Protein AF-I4EE56-F1 (afdb_monomer)

InterPro domains:
  IPR005175 PPC domain [PF03479] (11-66)
  IPR005175 PPC domain [PS51742] (6-69)
  IPR005175 PPC domain [cd11378] (11-69)

Sequence (69 aa):
MKSALLNAGGRTYAVVFDIGDEFIAGLTGFAKEHNLAASHFTAIGSFRDARLAYFQVEKKEFKPIPIDE

Nearest PDB structures (foldseek):
  3sr3-assembly1_A  TM=4.322E-01  e=9.522E+00  Bacillus 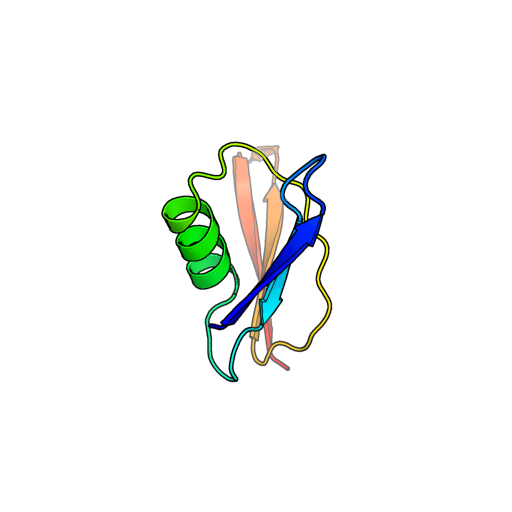anthracis str. Ames
  4uoi-assembly2_D  TM=3.050E-01  e=5.165E+00  Hepatitis C virus (isolate H77)
  4uoi-assembly4_B-3  TM=2.911E-01  e=4.212E+00  Hepatitis C virus (isolate H77)
  4uoi-assembly4_F  TM=2.220E-01  e=2.801E+00  Hepatitis C virus (isolate H77)

Secondary structure (DSSP, 8-state):
-EEEE--TTTT-EEEEPPTT--HHHHHHHHHHHTT-SS---------SEEEEEEEETTTTEEEEEEEE-

Solvent-accessible surface area (backbone atoms only — not comparable to full-atom values): 4715 Å² total; per-residue (Å²): 117,52,75,50,82,77,47,87,96,54,87,37,70,53,77,49,78,50,96,87,60,59,65,67,64,50,53,52,50,51,32,60,76,69,70,56,88,78,84,86,86,86,88,87,88,87,64,64,60,48,79,47,66,51,75,38,75,94,75,74,41,68,49,77,43,81,46,81,104

Organism: NCBI:txid1129897

Structure (mmCIF, N/CA/C/O backbone):
data_AF-I4EE56-F1
#
_entry.id   AF-I4EE56-F1
#
loop_
_atom_site.group_PDB
_atom_site.id
_atom_site.type_symbol
_atom_site.label_atom_id
_atom_site.label_alt_id
_atom_site.label_comp_id
_atom_site.label_asym_id
_atom_site.label_entity_id
_atom_site.label_seq_id
_atom_site.pdbx_PDB_ins_code
_atom_site.Cartn_x
_atom_site.Cartn_y
_atom_site.Cartn_z
_atom_site.occupancy
_atom_site.B_iso_or_equiv
_atom_site.auth_seq_id
_atom_site.auth_comp_id
_atom_site.auth_asym_id
_atom_site.auth_atom_id
_atom_site.pdbx_PDB_model_num
ATOM 1 N N . MET A 1 1 ? 4.063 -6.579 -13.826 1.00 63.53 1 MET A N 1
ATOM 2 C CA . MET A 1 1 ? 4.979 -5.804 -12.938 1.00 63.53 1 MET A CA 1
ATOM 3 C C . MET A 1 1 ? 6.343 -5.539 -13.5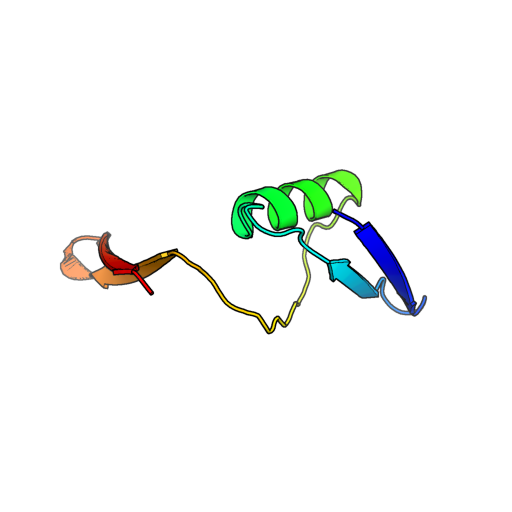74 1.00 63.53 1 MET A C 1
ATOM 5 O O . MET A 1 1 ? 7.048 -6.470 -13.953 1.00 63.53 1 MET A O 1
ATOM 9 N N . LYS A 1 2 ? 6.730 -4.260 -13.660 1.00 77.88 2 LYS A N 1
ATOM 10 C CA . LYS A 1 2 ? 8.065 -3.804 -14.097 1.00 77.88 2 LYS A CA 1
ATOM 11 C C . LYS A 1 2 ? 8.623 -2.774 -13.107 1.00 77.88 2 LYS A C 1
ATOM 13 O O . LYS A 1 2 ? 7.839 -2.012 -12.540 1.00 77.88 2 LYS A O 1
ATOM 18 N N . SER A 1 3 ? 9.950 -2.709 -12.938 1.00 79.00 3 SER A N 1
ATOM 19 C CA . SER A 1 3 ? 10.594 -1.719 -12.058 1.00 79.00 3 SER A CA 1
ATOM 20 C C . SER A 1 3 ? 11.968 -1.221 -12.521 1.00 79.00 3 SER A C 1
ATOM 22 O O . SER A 1 3 ? 12.687 -1.957 -13.193 1.00 79.00 3 SER A O 1
ATOM 24 N N . ALA A 1 4 ? 12.364 -0.010 -12.108 1.00 83.56 4 ALA A N 1
ATOM 25 C CA . ALA A 1 4 ? 13.682 0.581 -12.398 1.00 83.56 4 ALA A CA 1
ATOM 26 C C . ALA A 1 4 ? 14.263 1.366 -11.202 1.00 83.56 4 ALA A C 1
ATOM 28 O O . ALA A 1 4 ? 13.501 2.020 -10.496 1.00 83.56 4 ALA A O 1
ATOM 29 N N . LEU A 1 5 ? 15.592 1.332 -11.000 1.00 78.75 5 LEU A N 1
ATOM 30 C CA . LEU A 1 5 ? 16.323 2.036 -9.926 1.00 78.75 5 LEU A CA 1
ATOM 31 C C . LEU A 1 5 ? 16.703 3.474 -10.336 1.00 78.75 5 LEU A C 1
ATOM 33 O O . LEU A 1 5 ? 17.300 3.669 -11.390 1.00 78.75 5 LEU A O 1
ATOM 37 N N . LEU A 1 6 ? 16.415 4.464 -9.482 1.00 78.62 6 LEU A N 1
ATOM 38 C CA . LEU A 1 6 ? 16.541 5.899 -9.792 1.00 78.62 6 LEU A CA 1
ATOM 39 C C . LEU A 1 6 ? 17.649 6.648 -9.015 1.00 78.62 6 LEU A C 1
ATOM 41 O O . LEU A 1 6 ? 18.038 7.735 -9.431 1.00 78.62 6 LEU A O 1
ATOM 45 N N . ASN A 1 7 ? 18.162 6.120 -7.892 1.00 73.12 7 ASN A N 1
ATOM 46 C CA . ASN A 1 7 ? 19.242 6.749 -7.104 1.00 73.12 7 ASN A CA 1
ATOM 47 C C . ASN A 1 7 ? 20.004 5.706 -6.251 1.00 73.12 7 ASN A C 1
ATOM 49 O O . ASN A 1 7 ? 19.426 4.693 -5.857 1.00 73.12 7 ASN A O 1
ATOM 53 N N . ALA A 1 8 ? 21.292 5.951 -5.970 1.00 62.38 8 ALA A N 1
ATOM 54 C CA . ALA A 1 8 ? 22.191 5.064 -5.221 1.00 62.38 8 ALA A CA 1
ATOM 55 C C . ALA A 1 8 ? 22.479 5.503 -3.764 1.00 62.38 8 ALA A C 1
ATOM 57 O O . ALA A 1 8 ? 22.986 4.697 -2.990 1.00 62.38 8 ALA A O 1
ATOM 58 N N . GLY A 1 9 ? 22.135 6.738 -3.364 1.00 66.62 9 GLY A N 1
ATOM 59 C CA . GLY A 1 9 ? 22.205 7.208 -1.964 1.00 66.62 9 GLY A CA 1
ATOM 60 C C . GLY A 1 9 ? 21.062 6.678 -1.083 1.00 66.62 9 GLY A C 1
ATOM 61 O O . GLY A 1 9 ? 21.153 6.669 0.140 1.00 66.62 9 GLY A O 1
ATOM 62 N N . GLY A 1 10 ? 20.013 6.176 -1.735 1.00 70.50 10 GLY A N 1
ATOM 63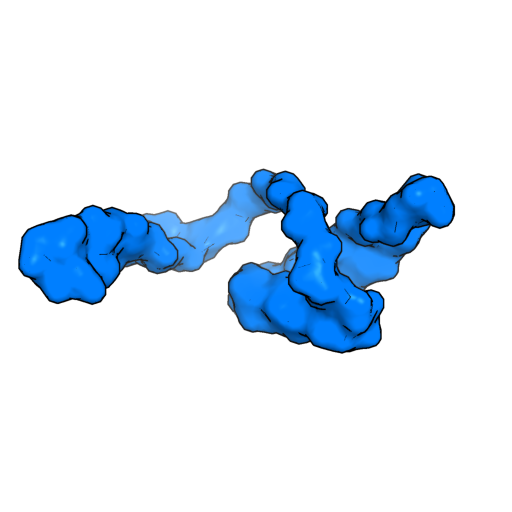 C CA . GLY A 1 10 ? 18.929 5.355 -1.211 1.00 70.50 10 GLY A CA 1
ATOM 64 C C . GLY A 1 10 ? 18.211 4.726 -2.406 1.00 70.50 10 GLY A C 1
ATOM 65 O O . GLY A 1 10 ? 17.973 5.412 -3.403 1.00 70.50 10 GLY A O 1
ATOM 66 N N . ARG A 1 11 ? 17.912 3.420 -2.358 1.00 81.56 11 ARG A N 1
ATOM 67 C CA . ARG A 1 11 ? 17.318 2.716 -3.506 1.00 81.56 11 ARG A CA 1
ATOM 68 C C . ARG A 1 11 ? 15.903 3.230 -3.756 1.00 81.56 11 ARG A C 1
ATOM 70 O O . ARG A 1 11 ? 14.997 2.941 -2.984 1.00 81.56 11 ARG A O 1
ATOM 77 N N . THR A 1 12 ? 15.732 3.987 -4.832 1.00 90.75 12 THR A N 1
ATOM 78 C CA . THR A 1 12 ? 14.426 4.507 -5.256 1.00 90.75 12 THR A CA 1
ATOM 79 C C . THR A 1 12 ? 13.966 3.747 -6.483 1.00 90.75 12 THR A C 1
ATOM 81 O O . THR A 1 12 ? 14.741 3.626 -7.427 1.00 90.75 12 THR A O 1
ATOM 84 N N . TYR A 1 13 ? 12.727 3.260 -6.485 1.00 91.94 13 TYR A N 1
ATOM 85 C CA . TYR A 1 13 ? 12.181 2.485 -7.593 1.00 91.94 13 TYR A CA 1
ATOM 86 C C . TYR A 1 13 ? 10.958 3.161 -8.200 1.00 91.94 13 TYR A C 1
ATOM 88 O O . TYR A 1 13 ? 10.107 3.665 -7.471 1.00 91.94 13 TYR A O 1
ATOM 96 N N . ALA A 1 14 ? 10.840 3.112 -9.524 1.00 95.69 14 ALA A N 1
ATOM 97 C CA . ALA A 1 14 ? 9.540 3.222 -10.179 1.00 95.69 14 ALA A CA 1
ATOM 98 C C . ALA A 1 14 ? 8.952 1.813 -10.288 1.00 95.69 14 ALA A C 1
ATOM 100 O O . ALA A 1 14 ? 9.644 0.929 -10.786 1.00 95.69 14 ALA A O 1
ATOM 101 N N . VAL A 1 15 ? 7.716 1.599 -9.834 1.00 96.12 15 VAL A N 1
ATOM 102 C CA . VAL A 1 15 ? 7.002 0.315 -9.938 1.00 96.12 15 VAL A CA 1
ATOM 103 C C . VAL A 1 15 ? 5.735 0.547 -10.748 1.00 96.12 15 VAL A C 1
ATOM 105 O O . VAL A 1 15 ? 4.924 1.398 -10.390 1.00 96.12 15 VAL A O 1
ATOM 108 N N . VAL A 1 16 ? 5.584 -0.181 -11.853 1.00 96.88 16 VAL A N 1
ATOM 109 C CA . VAL A 1 16 ? 4.445 -0.038 -12.768 1.00 96.88 16 VAL A CA 1
ATOM 110 C C . VAL A 1 16 ? 3.620 -1.319 -12.751 1.00 96.88 16 VAL A C 1
ATOM 112 O O . VAL A 1 16 ? 4.151 -2.415 -12.977 1.00 96.88 16 VAL A O 1
ATOM 115 N N . PHE A 1 17 ? 2.332 -1.147 -12.466 1.00 96.69 17 PHE A N 1
ATOM 116 C CA . PHE A 1 17 ? 1.319 -2.197 -12.414 1.00 96.69 17 PHE A CA 1
ATOM 117 C C . PHE A 1 17 ? 0.588 -2.280 -13.751 1.00 96.69 17 PHE A C 1
ATOM 119 O O . PHE A 1 17 ? 0.336 -1.255 -14.388 1.00 96.69 17 PHE A O 1
ATOM 126 N N . ASP A 1 18 ? 0.269 -3.501 -14.168 1.00 95.69 18 ASP A N 1
ATOM 127 C CA . ASP A 1 18 ? -0.528 -3.755 -15.361 1.00 95.69 18 ASP A CA 1
ATOM 128 C C . ASP A 1 18 ? -2.033 -3.711 -15.009 1.00 95.69 18 ASP A C 1
ATOM 130 O O . ASP A 1 18 ? -2.426 -3.797 -13.842 1.00 95.69 18 ASP A O 1
ATOM 134 N N . ILE A 1 19 ? -2.908 -3.543 -16.008 1.00 93.38 19 ILE A N 1
ATOM 135 C CA . ILE A 1 19 ? -4.362 -3.494 -15.773 1.00 93.38 19 ILE A CA 1
ATOM 136 C C . ILE A 1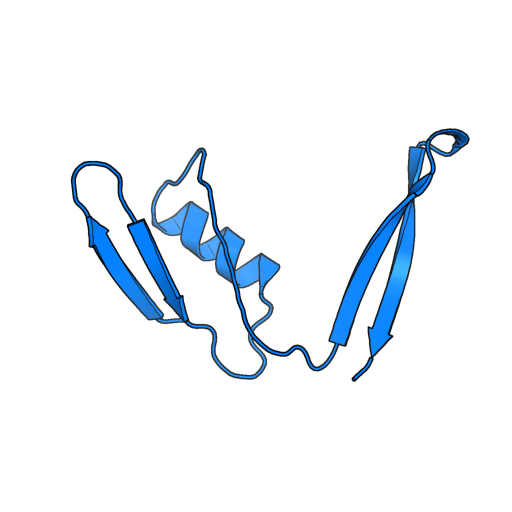 19 ? -4.828 -4.816 -15.153 1.00 93.38 19 ILE A C 1
ATOM 138 O O . ILE A 1 19 ? -4.635 -5.882 -15.734 1.00 93.38 19 ILE A O 1
ATOM 142 N N . GLY A 1 20 ? -5.504 -4.723 -14.006 1.00 92.12 20 GLY A N 1
ATOM 143 C CA . GLY A 1 20 ? -6.015 -5.878 -13.268 1.00 92.12 20 GLY A CA 1
ATOM 144 C C . GLY A 1 20 ? -5.051 -6.441 -12.222 1.00 92.12 20 GLY A C 1
ATOM 145 O O . GLY A 1 20 ? -5.461 -7.327 -11.472 1.00 92.12 20 GLY A O 1
ATOM 146 N N . ASP A 1 21 ? -3.822 -5.924 -12.123 1.00 95.19 21 ASP A N 1
ATOM 147 C CA . ASP A 1 21 ? -2.932 -6.257 -11.010 1.00 95.19 21 ASP A CA 1
ATOM 148 C C . ASP A 1 21 ? -3.510 -5.726 -9.687 1.00 95.19 21 ASP A C 1
ATOM 150 O O . ASP A 1 21 ? -3.946 -4.577 -9.589 1.00 95.19 21 ASP A O 1
ATOM 154 N N . GLU A 1 22 ? -3.467 -6.548 -8.635 1.00 95.62 22 GLU A N 1
ATOM 155 C CA . GLU A 1 22 ? -3.821 -6.102 -7.286 1.00 95.62 22 GLU A CA 1
ATOM 156 C C . GLU A 1 22 ? -2.641 -5.337 -6.669 1.00 95.62 22 GLU A C 1
ATOM 158 O O . GLU A 1 22 ? -1.529 -5.858 -6.522 1.00 95.62 22 GLU A O 1
ATOM 163 N N . PHE A 1 23 ? -2.887 -4.073 -6.329 1.00 95.56 23 PHE A N 1
ATOM 164 C CA . PHE A 1 23 ? -1.851 -3.114 -5.963 1.00 95.56 23 PHE A CA 1
ATOM 165 C C . PHE A 1 23 ? -1.097 -3.487 -4.685 1.00 95.56 23 PHE A C 1
ATOM 167 O O . PHE A 1 23 ? 0.136 -3.449 -4.671 1.00 95.56 23 PHE A O 1
ATOM 174 N N . ILE A 1 24 ? -1.798 -3.875 -3.615 1.00 95.75 24 ILE A N 1
ATOM 175 C CA . ILE A 1 24 ? -1.169 -4.162 -2.321 1.00 95.75 24 ILE A CA 1
ATOM 176 C C . ILE A 1 24 ? -0.347 -5.452 -2.386 1.00 95.75 24 ILE A C 1
ATOM 178 O O . ILE A 1 24 ? 0.797 -5.469 -1.920 1.00 95.75 24 ILE A O 1
ATOM 182 N N . ALA A 1 25 ? -0.870 -6.520 -2.988 1.00 96.88 25 ALA A N 1
ATOM 183 C CA . ALA A 1 25 ? -0.165 -7.783 -3.174 1.00 96.88 25 ALA A CA 1
ATOM 184 C C . ALA A 1 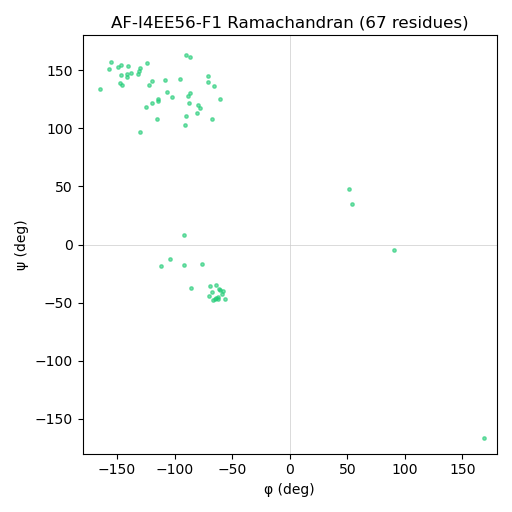25 ? 1.071 -7.606 -4.055 1.00 96.88 25 ALA A C 1
ATOM 186 O O . ALA A 1 25 ? 2.144 -8.090 -3.687 1.00 96.88 25 ALA A O 1
ATOM 187 N N . GLY A 1 26 ? 0.959 -6.875 -5.169 1.00 97.06 26 GLY A N 1
ATOM 188 C CA . GLY A 1 26 ? 2.112 -6.601 -6.019 1.00 97.06 26 GLY A CA 1
ATOM 189 C C . GLY A 1 26 ? 3.164 -5.749 -5.301 1.00 97.06 26 GLY A C 1
ATOM 190 O O . GLY A 1 26 ? 4.332 -6.132 -5.269 1.00 97.06 26 GLY A O 1
ATOM 191 N N . LEU A 1 27 ? 2.776 -4.659 -4.630 1.00 97.00 27 LEU A N 1
ATOM 192 C CA . LEU A 1 27 ? 3.725 -3.821 -3.884 1.00 97.00 27 LEU A CA 1
ATOM 193 C C . LE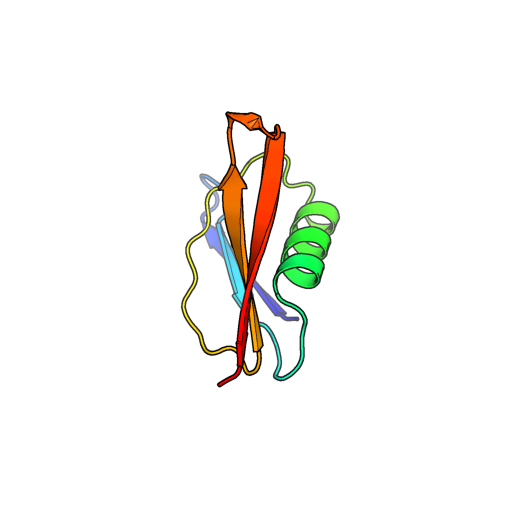U A 1 27 ? 4.417 -4.596 -2.746 1.00 97.00 27 LEU A C 1
ATOM 195 O O . LEU A 1 27 ? 5.620 -4.449 -2.526 1.00 97.00 27 LEU A O 1
ATOM 199 N N . THR A 1 28 ? 3.678 -5.468 -2.055 1.00 96.69 28 THR A N 1
ATOM 200 C CA . THR A 1 28 ? 4.222 -6.337 -0.998 1.00 96.69 28 THR A CA 1
ATOM 201 C C . THR A 1 28 ? 5.184 -7.382 -1.564 1.00 96.69 28 THR A C 1
ATOM 203 O O . THR A 1 28 ? 6.221 -7.656 -0.957 1.00 96.69 28 THR A O 1
ATOM 206 N N . GLY A 1 29 ? 4.861 -7.975 -2.717 1.00 97.31 29 GLY A N 1
ATOM 207 C CA . GLY A 1 29 ? 5.738 -8.914 -3.419 1.00 97.31 29 GLY A CA 1
ATOM 208 C C . GLY A 1 29 ? 7.047 -8.252 -3.842 1.00 97.31 29 GLY A C 1
ATOM 209 O O . GLY A 1 29 ? 8.120 -8.758 -3.519 1.00 97.31 29 GLY A O 1
ATOM 210 N N . PHE A 1 30 ? 6.951 -7.066 -4.442 1.00 96.56 30 PHE A N 1
ATOM 211 C CA . PHE A 1 30 ? 8.096 -6.245 -4.826 1.00 96.56 30 PHE A CA 1
ATOM 212 C C . PHE A 1 30 ? 9.017 -5.930 -3.635 1.00 96.56 30 PHE A C 1
ATOM 214 O O . PHE A 1 30 ? 10.234 -6.110 -3.708 1.00 96.56 30 PHE A O 1
ATOM 221 N N . ALA A 1 31 ? 8.446 -5.505 -2.501 1.00 96.06 31 ALA A N 1
ATOM 222 C CA . ALA A 1 31 ? 9.223 -5.205 -1.300 1.00 96.06 31 ALA A CA 1
ATOM 223 C C . ALA A 1 31 ? 9.995 -6.430 -0.779 1.00 96.06 31 ALA A C 1
ATOM 225 O O . ALA A 1 31 ? 11.152 -6.300 -0.372 1.00 96.06 31 ALA A O 1
ATOM 226 N N . LYS A 1 32 ? 9.383 -7.621 -0.829 1.00 96.56 32 LYS A N 1
ATOM 227 C CA . LYS A 1 32 ? 10.034 -8.881 -0.441 1.00 96.56 32 LYS A CA 1
ATOM 228 C C . LYS A 1 32 ? 11.176 -9.241 -1.388 1.00 96.56 32 LYS A C 1
ATOM 230 O O . LYS A 1 32 ? 12.270 -9.530 -0.915 1.00 96.56 32 LYS A O 1
ATOM 235 N N . GLU A 1 33 ? 10.945 -9.181 -2.697 1.00 96.88 33 GLU A N 1
ATOM 236 C CA . GLU A 1 33 ? 11.949 -9.505 -3.720 1.00 96.88 33 GLU A CA 1
ATOM 237 C C . GLU A 1 33 ? 13.209 -8.634 -3.591 1.00 96.88 33 GLU A C 1
ATOM 239 O O . GLU A 1 33 ? 14.335 -9.126 -3.670 1.00 96.88 33 GLU A O 1
ATOM 244 N N . HIS A 1 34 ? 13.031 -7.345 -3.299 1.00 94.00 34 HIS A N 1
ATOM 245 C CA . HIS A 1 34 ? 14.132 -6.392 -3.151 1.00 94.00 34 HIS A CA 1
ATOM 246 C C . HIS A 1 34 ? 14.654 -6.234 -1.713 1.00 94.00 34 HIS A C 1
ATOM 248 O O . HIS A 1 34 ? 15.494 -5.363 -1.462 1.00 94.00 34 HIS A O 1
ATOM 254 N N . ASN A 1 35 ? 14.205 -7.076 -0.775 1.00 93.69 35 ASN A N 1
ATOM 255 C CA . ASN A 1 35 ? 14.596 -7.043 0.639 1.00 93.69 35 ASN A CA 1
ATOM 256 C C . ASN A 1 35 ? 14.440 -5.642 1.268 1.00 93.69 35 ASN A C 1
ATOM 258 O O . ASN A 1 35 ? 15.359 -5.103 1.895 1.00 93.69 35 ASN A O 1
ATOM 262 N N . LEU A 1 36 ? 13.283 -5.014 1.053 1.00 92.69 36 LEU A N 1
ATOM 263 C CA . LEU A 1 36 ? 12.952 -3.694 1.587 1.00 92.69 36 LEU A CA 1
ATOM 264 C C . LEU A 1 36 ? 12.281 -3.841 2.959 1.00 92.69 36 LEU A C 1
ATOM 266 O O . LEU A 1 36 ? 11.149 -4.304 3.058 1.00 92.69 36 LEU A O 1
ATOM 270 N N . ALA A 1 37 ? 12.983 -3.440 4.022 1.00 91.69 37 ALA A N 1
ATOM 271 C CA . ALA A 1 37 ? 12.471 -3.521 5.395 1.00 91.69 37 ALA A CA 1
ATOM 272 C C . ALA A 1 37 ? 11.627 -2.299 5.801 1.00 91.69 37 ALA A C 1
ATOM 274 O O . ALA A 1 37 ? 10.640 -2.430 6.519 1.00 91.69 37 ALA A O 1
ATOM 275 N N . ALA A 1 38 ? 12.016 -1.108 5.344 1.00 91.00 38 ALA A N 1
ATOM 276 C CA . ALA A 1 38 ? 11.300 0.142 5.564 1.00 91.00 38 ALA A CA 1
ATOM 277 C C . ALA A 1 38 ? 11.473 1.028 4.331 1.00 91.00 38 ALA A C 1
ATOM 279 O O . ALA A 1 38 ? 12.559 1.099 3.749 1.00 91.00 38 ALA A O 1
ATOM 280 N N . SER A 1 39 ? 10.398 1.669 3.886 1.00 91.81 39 SER A N 1
ATOM 281 C CA . SER A 1 39 ? 10.398 2.501 2.684 1.00 91.81 39 SER A CA 1
ATOM 282 C C . SER A 1 39 ? 9.287 3.540 2.758 1.00 91.81 39 SER A C 1
ATOM 284 O O . SER A 1 39 ? 8.299 3.365 3.466 1.00 91.81 39 SER A O 1
ATOM 286 N N . HIS A 1 40 ? 9.459 4.614 2.002 1.00 92.75 40 HIS A N 1
ATOM 287 C CA . HIS A 1 40 ? 8.412 5.579 1.704 1.00 92.75 40 HIS A CA 1
ATOM 288 C C . HIS A 1 40 ? 8.009 5.404 0.240 1.00 92.75 40 HIS A C 1
ATOM 290 O O . HIS A 1 40 ? 8.875 5.169 -0.604 1.00 92.75 40 HIS A O 1
ATOM 296 N N . PHE A 1 41 ? 6.719 5.529 -0.064 1.00 94.12 41 PHE A N 1
ATOM 297 C CA . PHE A 1 41 ? 6.242 5.548 -1.440 1.00 94.12 41 PHE A CA 1
ATOM 298 C C . PHE A 1 41 ? 5.119 6.567 -1.611 1.00 94.12 41 PHE A C 1
ATOM 300 O O . PHE A 1 41 ? 4.374 6.872 -0.679 1.00 94.12 41 PHE A O 1
ATOM 307 N N . THR A 1 42 ? 4.999 7.055 -2.836 1.00 95.81 42 THR A N 1
ATOM 308 C CA . THR A 1 42 ? 3.842 7.784 -3.344 1.00 95.81 42 THR A CA 1
ATOM 309 C C . THR A 1 42 ? 3.348 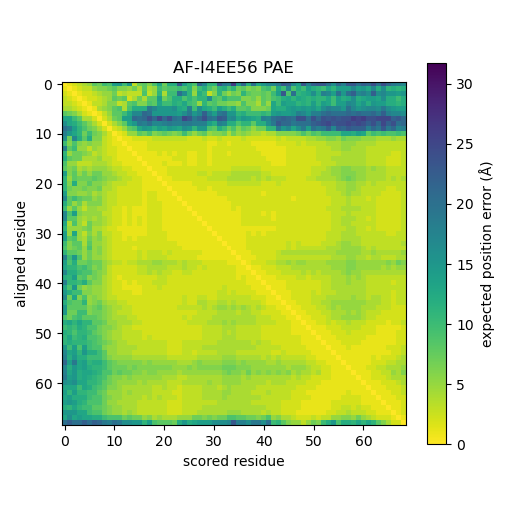7.064 -4.594 1.00 95.81 42 THR A C 1
ATOM 311 O O . THR A 1 42 ? 4.101 6.320 -5.227 1.00 95.81 42 THR A O 1
ATOM 314 N N . ALA A 1 43 ? 2.073 7.234 -4.931 1.00 95.81 43 ALA A N 1
ATOM 315 C CA . ALA A 1 43 ? 1.472 6.598 -6.096 1.00 95.81 43 ALA A CA 1
ATOM 316 C C . ALA A 1 43 ? 0.356 7.473 -6.672 1.00 95.81 43 ALA A C 1
ATOM 318 O O . ALA A 1 43 ? -0.278 8.242 -5.949 1.00 95.81 43 ALA A O 1
ATOM 319 N N . ILE A 1 44 ? 0.124 7.324 -7.973 1.00 96.12 44 ILE A N 1
ATOM 320 C CA . ILE A 1 44 ? -1.020 7.870 -8.705 1.00 96.12 44 ILE A CA 1
ATOM 321 C C . ILE A 1 44 ? -1.516 6.796 -9.675 1.00 96.12 44 ILE A C 1
ATOM 323 O O . ILE A 1 44 ? -0.716 6.002 -10.171 1.00 96.12 44 ILE A O 1
ATOM 327 N N . GLY A 1 45 ? -2.818 6.763 -9.941 1.00 92.94 45 GLY A N 1
ATOM 328 C CA . GLY A 1 45 ? -3.425 5.776 -10.830 1.00 92.94 45 GLY A CA 1
ATOM 329 C C . GLY A 1 45 ? -4.946 5.795 -10.752 1.00 92.94 45 GLY A C 1
ATOM 330 O O . GLY A 1 45 ? -5.528 6.725 -10.195 1.00 92.94 45 GLY A O 1
ATOM 331 N N . SER A 1 46 ? -5.563 4.753 -11.299 1.00 93.19 46 SER A N 1
ATOM 332 C CA . SER A 1 46 ? -7.000 4.496 -11.227 1.00 93.19 46 SER A CA 1
ATOM 333 C C . SER A 1 46 ? -7.252 3.050 -10.807 1.00 93.19 46 SER A C 1
ATOM 335 O O . SER A 1 46 ? -6.482 2.149 -11.149 1.00 93.19 46 SER A O 1
ATOM 337 N N . PHE A 1 47 ? -8.333 2.834 -10.064 1.00 94.06 47 PHE A N 1
ATOM 338 C CA . PHE A 1 47 ? -8.756 1.519 -9.603 1.00 94.06 47 PHE A CA 1
ATOM 339 C C . PHE A 1 47 ? -10.166 1.256 -10.107 1.00 94.06 47 PHE A C 1
ATOM 341 O O . PHE A 1 47 ? -11.009 2.133 -10.027 1.00 94.06 47 PHE A O 1
ATOM 348 N N . ARG A 1 48 ? -10.441 0.042 -10.588 1.00 94.94 48 ARG A N 1
ATOM 349 C CA . ARG A 1 48 ? -11.827 -0.373 -10.862 1.00 94.94 48 ARG A CA 1
ATOM 350 C C . ARG A 1 48 ? -12.618 -0.543 -9.561 1.00 94.94 48 ARG A C 1
ATOM 352 O O . ARG A 1 48 ? -13.811 -0.284 -9.508 1.00 94.94 48 ARG A O 1
ATOM 359 N N . ASP A 1 49 ? -11.944 -1.025 -8.524 1.00 95.19 49 ASP A N 1
ATOM 360 C CA . ASP A 1 49 ? -12.507 -1.201 -7.196 1.00 95.19 49 ASP A CA 1
ATOM 361 C C . ASP A 1 49 ? -11.429 -0.956 -6.135 1.00 95.19 49 ASP A C 1
ATOM 363 O O . ASP A 1 49 ? -10.248 -1.245 -6.342 1.00 95.19 49 ASP A O 1
ATOM 367 N N . ALA A 1 50 ? -11.828 -0.391 -4.998 1.00 95.56 50 ALA A N 1
ATOM 368 C CA . ALA A 1 50 ? -10.958 -0.161 -3.855 1.00 95.56 50 ALA A CA 1
ATOM 369 C C . ALA A 1 50 ? -11.701 -0.420 -2.541 1.00 95.56 50 ALA A C 1
ATOM 371 O O . ALA A 1 50 ? -12.893 -0.154 -2.396 1.00 95.56 50 ALA A O 1
ATOM 372 N N . ARG A 1 51 ? -10.977 -0.916 -1.533 1.00 96.44 51 ARG A N 1
ATOM 373 C CA . ARG A 1 51 ? -11.507 -1.068 -0.172 1.00 96.44 51 ARG A CA 1
ATOM 374 C C . ARG A 1 51 ? -10.757 -0.157 0.774 1.00 96.44 51 ARG A C 1
ATOM 376 O O . ARG A 1 51 ? -9.612 -0.422 1.131 1.00 96.44 51 ARG A O 1
ATOM 383 N N . LEU A 1 52 ? -11.435 0.897 1.202 1.00 96.88 52 LEU A N 1
ATOM 384 C CA . LEU A 1 52 ? -10.966 1.753 2.281 1.00 96.88 52 LEU A CA 1
ATOM 385 C C . LEU A 1 52 ? -11.483 1.218 3.615 1.00 96.88 52 LEU A C 1
ATOM 387 O O . LEU A 1 52 ? -12.419 0.415 3.667 1.00 96.88 52 LEU A O 1
ATOM 391 N N . ALA A 1 53 ? -10.884 1.664 4.713 1.00 97.69 53 ALA A N 1
ATOM 392 C CA . ALA A 1 53 ? -11.366 1.302 6.032 1.00 97.69 53 ALA A CA 1
ATOM 393 C C . ALA A 1 53 ? -11.150 2.413 7.056 1.00 97.69 53 ALA A C 1
ATOM 395 O O . ALA A 1 53 ? -10.088 3.030 7.112 1.00 97.69 53 ALA A O 1
ATOM 396 N N . TYR A 1 54 ? -12.157 2.622 7.904 1.00 97.88 54 TYR A N 1
ATOM 397 C CA . TYR A 1 54 ? -12.069 3.505 9.064 1.00 97.88 54 TYR A CA 1
ATOM 398 C C . TYR A 1 54 ? -11.888 2.673 10.335 1.00 97.88 54 TYR A C 1
ATOM 400 O O . TYR A 1 54 ? -12.679 1.766 10.598 1.00 97.88 54 TYR A O 1
ATOM 408 N N . PHE A 1 55 ? -10.865 2.973 11.132 1.00 98.00 55 PHE A N 1
ATOM 409 C CA . PHE A 1 55 ? -10.627 2.270 12.391 1.00 98.00 55 PHE A CA 1
ATOM 410 C C . PHE A 1 55 ? -11.568 2.774 13.491 1.00 98.00 55 PHE A C 1
ATOM 412 O O . PHE A 1 55 ? -11.513 3.940 13.877 1.00 98.00 55 PHE A O 1
ATOM 419 N N . GLN A 1 56 ? -12.423 1.894 14.012 1.00 98.19 56 GLN A N 1
ATOM 420 C CA . GLN A 1 56 ? -13.338 2.192 15.114 1.00 98.19 56 GLN A CA 1
ATOM 421 C C . GLN A 1 56 ? -12.659 1.858 16.444 1.00 98.19 56 GLN A C 1
ATOM 423 O O . GLN A 1 56 ? -12.575 0.688 16.819 1.00 98.19 56 GLN A O 1
ATOM 428 N N . VAL A 1 57 ? -12.177 2.878 17.159 1.00 97.38 57 VAL A N 1
ATOM 429 C CA . VAL A 1 57 ? -11.338 2.716 18.361 1.00 97.38 57 VAL A CA 1
ATOM 430 C C . VAL A 1 57 ? -12.041 1.908 19.451 1.00 97.38 57 VAL A C 1
ATOM 432 O O . VAL A 1 57 ? -11.431 1.020 20.043 1.00 97.38 57 VAL A O 1
ATOM 435 N N . GLU A 1 58 ? -13.329 2.161 19.681 1.00 97.56 58 GLU A N 1
ATOM 436 C CA . GLU A 1 58 ? -14.121 1.499 20.724 1.00 97.56 58 GLU A CA 1
ATOM 437 C C . GLU A 1 58 ? -14.260 -0.002 20.460 1.00 97.56 58 GLU A C 1
ATOM 439 O O . GLU A 1 58 ? -14.262 -0.805 21.391 1.00 97.56 58 GLU A O 1
ATOM 444 N N . LYS A 1 59 ? -14.352 -0.382 19.181 1.00 97.19 59 LYS A N 1
ATOM 445 C CA . LYS A 1 59 ? -14.490 -1.776 18.740 1.00 97.19 59 LYS A CA 1
ATOM 446 C C . LYS A 1 59 ? -13.152 -2.443 18.442 1.00 97.19 59 LYS A C 1
ATOM 448 O O . LYS A 1 59 ? -13.091 -3.662 18.386 1.00 97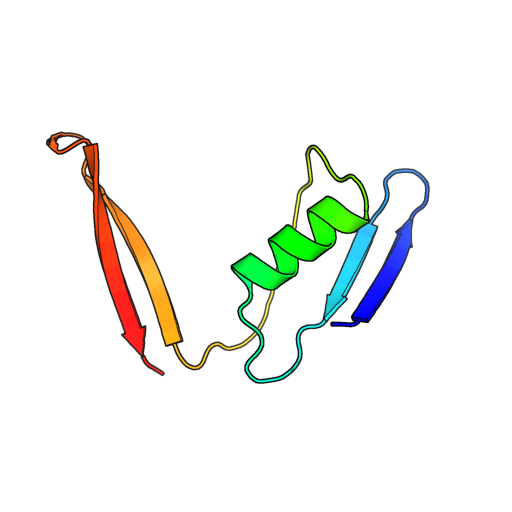.19 59 LYS A O 1
ATOM 453 N N . LYS A 1 60 ? -12.088 -1.653 18.262 1.00 97.44 60 LYS A N 1
ATOM 454 C CA . LYS A 1 60 ? -10.768 -2.090 17.779 1.00 97.44 60 LYS A CA 1
ATOM 455 C C . LYS A 1 60 ? -10.844 -2.855 16.455 1.00 97.44 60 LYS A C 1
ATOM 457 O O . LYS A 1 60 ? -10.062 -3.767 16.205 1.00 97.44 60 LYS A O 1
ATOM 462 N N . GLU A 1 61 ? -11.774 -2.449 15.600 1.00 97.94 61 GLU A N 1
ATOM 463 C CA . GLU A 1 61 ? -12.046 -3.080 14.313 1.00 97.94 61 GLU A CA 1
ATOM 464 C C . GLU A 1 61 ? -12.073 -2.037 13.200 1.00 97.94 61 GLU A C 1
ATOM 466 O O . GLU A 1 61 ? -12.414 -0.869 13.405 1.00 97.94 61 GLU A O 1
ATOM 471 N N . PHE A 1 62 ? -11.728 -2.471 11.993 1.00 97.88 62 PHE A N 1
ATOM 472 C CA . PHE A 1 62 ? -11.832 -1.658 10.792 1.00 97.88 62 PHE A CA 1
ATOM 473 C C . PHE A 1 62 ? -13.228 -1.798 10.183 1.00 97.88 62 PHE A C 1
ATOM 475 O O . PHE A 1 62 ? -13.636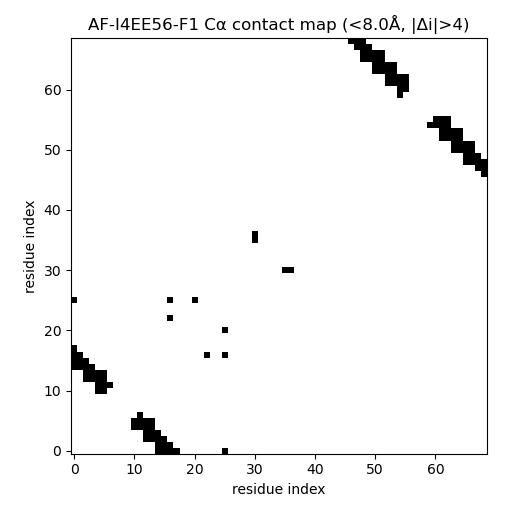 -2.893 9.803 1.00 97.88 62 PHE A O 1
ATOM 482 N N . LYS A 1 63 ? -13.948 -0.681 10.037 1.00 97.88 63 LYS A N 1
ATOM 483 C CA . LYS A 1 63 ? -15.191 -0.622 9.264 1.00 97.88 63 LYS A CA 1
ATOM 484 C C . LYS A 1 63 ? -14.841 -0.502 7.774 1.00 97.88 63 LYS A C 1
ATOM 486 O O . LYS A 1 63 ? -14.298 0.540 7.393 1.00 97.88 63 LYS A O 1
ATOM 491 N N . PRO A 1 64 ? -15.144 -1.513 6.939 1.00 97.50 64 PRO A N 1
ATOM 492 C CA . PRO A 1 64 ? -14.845 -1.462 5.513 1.00 97.50 64 PRO A CA 1
ATOM 493 C C . PRO A 1 64 ? -15.756 -0.460 4.793 1.00 97.50 64 PRO A C 1
ATOM 495 O O . PRO A 1 64 ? -16.931 -0.308 5.135 1.00 97.50 64 PRO A O 1
ATOM 498 N N . ILE A 1 65 ? -15.200 0.208 3.787 1.00 98.12 65 ILE A N 1
ATOM 499 C CA . ILE A 1 65 ? -15.874 1.150 2.893 1.00 98.12 65 ILE A CA 1
ATOM 500 C C . ILE A 1 65 ? -15.505 0.728 1.460 1.00 98.12 65 ILE A C 1
ATOM 502 O O . ILE A 1 65 ? -14.398 1.044 1.010 1.00 98.12 65 ILE A O 1
ATOM 506 N N . PRO A 1 66 ? -16.361 -0.050 0.774 1.00 97.12 66 PRO A N 1
ATOM 507 C CA . PRO A 1 66 ? -16.133 -0.406 -0.622 1.00 97.12 66 PRO A CA 1
ATOM 508 C C . PRO A 1 66 ? -16.348 0.818 -1.518 1.00 97.12 66 PRO A C 1
ATOM 510 O O . PRO A 1 66 ? -17.268 1.603 -1.285 1.00 97.12 66 PRO A O 1
ATOM 513 N N . ILE A 1 67 ? -15.488 0.965 -2.519 1.00 97.19 67 ILE A N 1
ATOM 514 C CA . ILE A 1 67 ? -15.576 1.954 -3.589 1.00 97.19 67 ILE A CA 1
ATOM 515 C C . ILE A 1 67 ? -15.533 1.172 -4.900 1.00 97.19 67 ILE A C 1
ATOM 517 O O . ILE A 1 67 ? -14.542 0.493 -5.164 1.00 97.19 67 ILE A O 1
ATOM 521 N N . ASP A 1 68 ? -16.596 1.277 -5.688 1.00 93.56 68 ASP A N 1
ATOM 522 C CA . ASP A 1 68 ? -16.707 0.682 -7.018 1.00 93.56 68 ASP A CA 1
ATOM 523 C C . ASP A 1 68 ? -16.786 1.841 -8.036 1.00 93.56 68 ASP A C 1
ATOM 525 O O . ASP A 1 68 ? -17.641 2.719 -7.873 1.00 93.56 68 ASP A O 1
ATOM 529 N N . GLU A 1 69 ? -15.880 1.880 -9.024 1.00 79.19 69 GLU A N 1
ATOM 530 C CA . GLU A 1 69 ? -15.810 2.904 -10.094 1.00 79.19 69 GLU A CA 1
ATOM 531 C C . GLU A 1 69 ? -16.307 2.385 -11.454 1.00 79.19 69 GLU A C 1
ATOM 533 O O . GLU A 1 69 ? -16.034 1.211 -11.807 1.00 79.19 69 GLU A O 1
#

Foldseek 3Di:
DDWDFDDDVDTDMDDDDDPPDDDVVVVVVVCVVVVPPDDDDDDDDDDQKDWDWDQDPVVRDTDIDIDGD

pLDDT: mean 91.95, std 8.68, range [62.38, 98.19]

Mean predicted aligned error: 4.99 Å

Radius of gyration: 15.21 Å; Cα contacts (8 Å, |Δi|>4): 62; chains: 1; bounding box: 39×17×36 Å